Protein AF-Q8S495-F1 (afdb_monomer)

Mean predicted aligned error: 2.02 Å

Secondary structure (DSSP, 8-state):
-TT-SEEEEEGGGGGT-HHHHHHHHHHHHHTT-EEEEE---HHHHHHSHHHHHHHGGG-SEEE--HHHHHHHHHHTT-S---HHHHHHHHHTS---

Organism: NCBI:txid185235

Foldseek 3Di:
DVVDQEAEDELVCLVPCLPVLLVVLVVCQVVVGAYEYELNDLVSLVVVVVSVLSSLLSHDYYHYDLRSLQSNCVSVVNPDSPSVVSVVVSNPPHHD

Structure (mmCIF, N/CA/C/O backbone):
data_AF-Q8S495-F1
#
_entry.id   AF-Q8S495-F1
#
loop_
_atom_site.group_PDB
_atom_site.id
_atom_site.type_symbol
_atom_site.label_atom_id
_atom_site.label_alt_id
_atom_site.label_comp_id
_atom_site.label_asym_id
_atom_site.label_entity_id
_atom_site.label_seq_id
_atom_site.pdbx_PDB_ins_code
_atom_site.Cartn_x
_atom_site.Cartn_y
_atom_site.Cartn_z
_atom_site.occupancy
_atom_site.B_iso_or_equiv
_atom_site.auth_seq_id
_atom_site.auth_comp_id
_atom_site.auth_asym_id
_atom_site.auth_atom_id
_atom_site.pdbx_PDB_model_num
ATOM 1 N N . VAL A 1 1 ? -5.951 8.908 16.097 1.00 88.06 1 VAL A N 1
ATOM 2 C CA . VAL A 1 1 ? -6.497 7.785 15.289 1.00 88.06 1 VAL A CA 1
ATOM 3 C C . VAL A 1 1 ? -7.755 7.142 15.880 1.00 88.06 1 VAL A C 1
ATOM 5 O O . VAL A 1 1 ? -8.554 6.593 15.131 1.00 88.06 1 VAL A O 1
ATOM 8 N N . GLU A 1 2 ? -8.005 7.256 17.189 1.00 95.06 2 GLU A N 1
ATOM 9 C CA . GLU A 1 2 ? -9.123 6.585 17.882 1.00 95.06 2 GLU A CA 1
ATOM 10 C C . GLU A 1 2 ? -10.529 6.933 17.370 1.00 95.06 2 GLU A C 1
ATOM 12 O O . GLU A 1 2 ? -11.355 6.038 17.224 1.00 95.06 2 GLU A O 1
ATOM 17 N N . LYS A 1 3 ? -10.803 8.195 17.022 1.00 97.31 3 LYS A N 1
ATOM 18 C CA . LYS A 1 3 ? -12.131 8.614 16.530 1.00 97.31 3 LYS A CA 1
ATOM 19 C C . LYS A 1 3 ? -12.381 8.293 15.050 1.00 97.31 3 LYS A C 1
ATOM 21 O O . LYS A 1 3 ? -13.529 8.244 14.621 1.00 97.31 3 LYS A O 1
ATOM 26 N N . ALA A 1 4 ? -11.322 8.109 14.259 1.00 98.00 4 ALA A N 1
ATOM 27 C CA . ALA A 1 4 ? -11.438 7.881 12.820 1.00 98.00 4 ALA A CA 1
ATOM 28 C C . ALA A 1 4 ? -11.900 6.446 12.528 1.00 98.00 4 ALA A C 1
ATOM 30 O O . ALA A 1 4 ? -11.457 5.518 13.205 1.00 98.00 4 ALA A O 1
ATOM 31 N N . LYS A 1 5 ? -12.758 6.278 11.513 1.00 98.00 5 LYS A N 1
ATOM 32 C CA . LYS A 1 5 ? -13.186 4.969 10.969 1.00 98.00 5 LYS A CA 1
ATOM 33 C C . LYS A 1 5 ? -12.395 4.546 9.725 1.00 98.00 5 LYS A C 1
ATOM 35 O O . LYS A 1 5 ? -12.326 3.363 9.415 1.00 98.00 5 LYS A O 1
ATOM 40 N N . PHE A 1 6 ? -11.815 5.526 9.038 1.00 98.44 6 PHE A N 1
ATOM 41 C CA . PHE A 1 6 ? -11.075 5.380 7.792 1.00 98.44 6 PHE A CA 1
ATOM 42 C C . PHE A 1 6 ? -9.736 6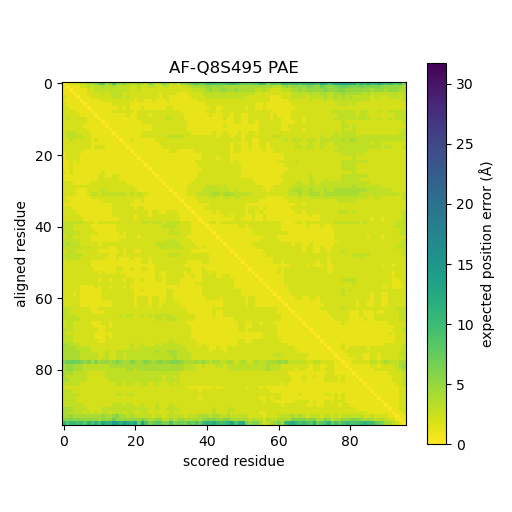.095 7.950 1.00 98.44 6 PHE A C 1
ATOM 44 O O . PHE A 1 6 ? -9.697 7.248 8.386 1.00 98.44 6 PHE A O 1
ATOM 51 N N . LEU A 1 7 ? -8.647 5.403 7.637 1.00 98.50 7 LEU A N 1
ATOM 52 C CA . LEU A 1 7 ? -7.278 5.872 7.814 1.00 98.50 7 LEU A CA 1
ATOM 53 C C . LEU A 1 7 ? -6.561 5.723 6.476 1.00 98.50 7 LEU A C 1
ATOM 55 O O . LEU A 1 7 ? -6.481 4.623 5.945 1.00 98.50 7 LEU A O 1
ATOM 59 N N . TYR A 1 8 ? -6.069 6.826 5.921 1.00 98.50 8 TYR A N 1
ATOM 60 C CA . TYR A 1 8 ? -5.359 6.833 4.645 1.00 98.50 8 TYR A CA 1
ATOM 61 C C . TYR A 1 8 ? -3.931 7.334 4.839 1.00 98.50 8 TYR A C 1
ATOM 63 O O . TYR A 1 8 ? -3.694 8.286 5.585 1.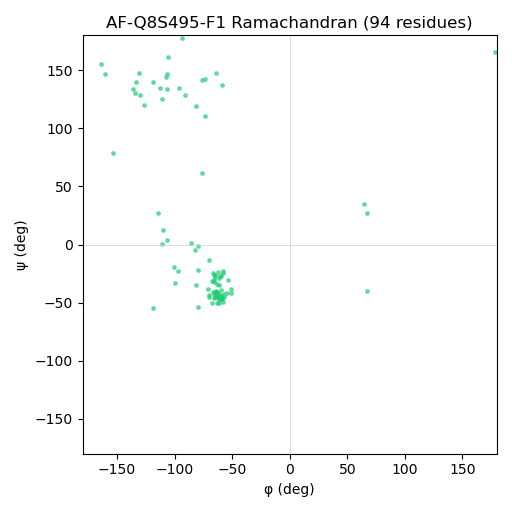00 98.50 8 TYR A O 1
ATOM 71 N N . SER A 1 9 ? -2.973 6.710 4.162 1.00 98.19 9 SER A N 1
ATOM 72 C CA . SER A 1 9 ? -1.590 7.180 4.108 1.00 98.19 9 SER A CA 1
ATOM 73 C C . SER A 1 9 ? -1.044 7.086 2.687 1.00 98.19 9 SER A C 1
ATOM 75 O O . SER A 1 9 ? -1.183 6.067 2.015 1.00 98.19 9 SER A O 1
ATOM 77 N N . ALA A 1 10 ? -0.388 8.148 2.223 1.00 98.38 10 ALA A N 1
ATOM 78 C CA . ALA A 1 10 ? 0.406 8.067 1.004 1.00 98.38 10 ALA A CA 1
ATOM 79 C C . ALA A 1 10 ? 1.697 7.283 1.280 1.00 98.38 10 ALA A C 1
ATOM 81 O O . ALA A 1 10 ? 2.321 7.467 2.327 1.00 98.38 10 ALA A O 1
ATOM 82 N N . GLY A 1 11 ? 2.132 6.467 0.322 1.00 98.12 11 GLY A N 1
ATOM 83 C CA . GLY A 1 11 ? 3.352 5.663 0.406 1.00 98.12 11 GLY A CA 1
ATOM 84 C C . GLY A 1 11 ? 4.611 6.492 0.642 1.00 98.12 11 GLY A C 1
ATOM 85 O O . GLY A 1 11 ? 5.540 6.001 1.270 1.00 98.12 11 GLY A O 1
ATOM 86 N N . PHE A 1 12 ? 4.620 7.777 0.266 1.00 98.44 12 PHE A N 1
ATOM 87 C CA . PHE A 1 12 ? 5.707 8.703 0.607 1.00 98.44 12 PHE A CA 1
ATOM 88 C C . PHE A 1 12 ? 6.014 8.757 2.106 1.00 98.44 12 PHE A C 1
ATOM 90 O O . PHE A 1 12 ? 7.161 8.962 2.482 1.00 98.44 12 PHE A O 1
ATOM 97 N N . PHE A 1 13 ? 5.032 8.536 2.984 1.00 98.44 13 PHE A N 1
ATOM 98 C CA . PHE A 1 13 ? 5.275 8.600 4.424 1.00 98.44 13 PHE A CA 1
ATOM 99 C C . PHE A 1 13 ? 6.142 7.436 4.949 1.00 98.44 13 PHE A C 1
ATOM 101 O O . PHE A 1 13 ? 6.716 7.536 6.035 1.00 98.44 13 PHE A O 1
ATOM 108 N N . LEU A 1 14 ? 6.349 6.387 4.139 1.00 98.31 14 LEU A N 1
ATOM 109 C CA . LEU A 1 14 ? 7.327 5.324 4.399 1.00 98.31 14 LEU A CA 1
ATOM 110 C C . LEU A 1 14 ? 8.768 5.839 4.442 1.00 98.31 14 LEU A C 1
ATOM 112 O O . LEU A 1 14 ? 9.611 5.207 5.071 1.00 98.31 14 LEU A O 1
ATOM 116 N N . THR A 1 15 ? 9.057 6.981 3.808 1.00 97.81 15 THR A N 1
ATOM 117 C CA . THR A 1 15 ? 10.390 7.600 3.845 1.00 97.81 15 THR A CA 1
ATOM 118 C C . THR A 1 15 ? 10.624 8.432 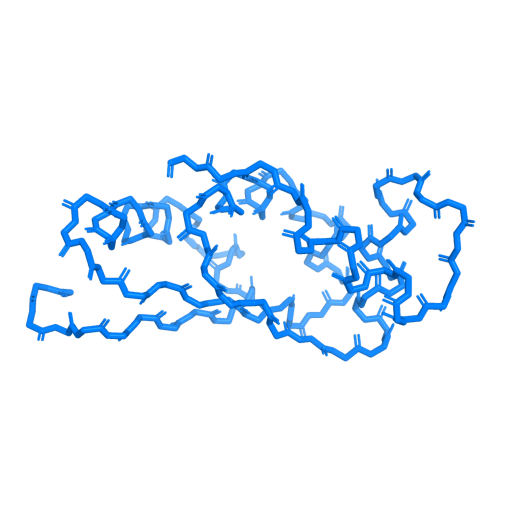5.105 1.00 97.81 15 THR A C 1
ATOM 120 O O . THR A 1 15 ? 11.707 8.985 5.271 1.00 97.81 15 THR A O 1
ATOM 123 N N . VAL A 1 16 ? 9.602 8.588 5.952 1.00 98.25 16 VAL A N 1
ATOM 124 C CA . VAL A 1 16 ? 9.627 9.481 7.116 1.00 98.25 16 VAL A CA 1
ATOM 125 C C . VAL A 1 16 ? 9.427 8.694 8.403 1.00 98.25 16 VAL A C 1
ATOM 127 O O . VAL A 1 16 ? 10.245 8.796 9.310 1.00 98.25 16 VAL A O 1
ATOM 130 N N . SER A 1 17 ? 8.344 7.916 8.502 1.00 98.19 17 SER A N 1
ATOM 131 C CA . SER A 1 17 ? 8.060 7.120 9.700 1.00 98.19 17 SER A CA 1
ATOM 132 C C . SER A 1 17 ? 7.210 5.882 9.381 1.00 98.19 17 SER A C 1
ATOM 134 O O . SER A 1 17 ? 5.994 5.868 9.619 1.00 98.19 17 SER A O 1
ATOM 136 N N . PRO 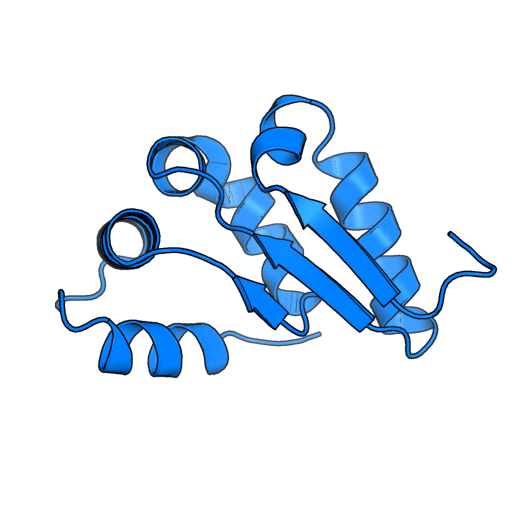A 1 18 ? 7.832 4.814 8.852 1.00 97.94 18 PRO A N 1
ATOM 137 C CA . PRO A 1 18 ? 7.144 3.549 8.605 1.00 97.94 18 PRO A CA 1
ATOM 138 C C . PRO A 1 18 ? 6.593 2.917 9.898 1.00 97.94 18 PRO A C 1
ATOM 140 O O . PRO A 1 18 ? 5.547 2.269 9.867 1.00 97.94 18 PRO A O 1
ATOM 143 N N . GLU A 1 19 ? 7.222 3.154 11.052 1.00 98.25 19 GLU A N 1
ATOM 144 C CA . GLU A 1 19 ? 6.761 2.677 12.363 1.00 98.25 19 GLU A CA 1
AT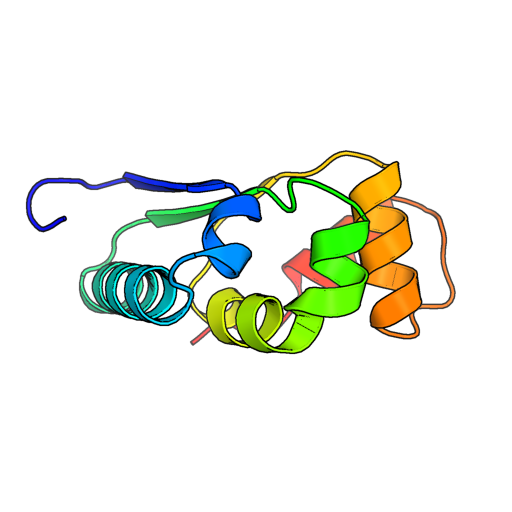OM 145 C C . GLU A 1 19 ? 5.417 3.300 12.756 1.00 98.25 19 GLU A C 1
ATOM 147 O O . GLU A 1 19 ? 4.533 2.606 13.270 1.00 98.25 19 GLU A O 1
ATOM 152 N N . SER A 1 20 ? 5.230 4.594 12.473 1.00 98.50 20 SER A N 1
ATOM 153 C CA . SER A 1 20 ? 3.954 5.274 12.713 1.00 98.50 20 SER A CA 1
ATOM 154 C C . SER A 1 20 ? 2.854 4.682 11.836 1.00 98.50 20 SER A C 1
ATOM 156 O O . SER A 1 20 ? 1.769 4.386 12.336 1.00 98.50 20 SER A O 1
ATOM 158 N N . MET A 1 21 ? 3.136 4.446 10.548 1.00 98.50 21 MET A N 1
ATOM 159 C CA . MET A 1 21 ? 2.172 3.812 9.637 1.00 98.50 21 MET A CA 1
ATOM 160 C C . MET A 1 21 ? 1.772 2.429 10.141 1.00 98.50 21 MET A C 1
ATOM 162 O O . MET A 1 21 ? 0.584 2.130 10.219 1.00 98.50 21 MET A O 1
ATOM 166 N N . LEU A 1 22 ? 2.749 1.612 10.543 1.00 98.50 22 LEU A N 1
ATOM 167 C CA . LEU A 1 22 ? 2.499 0.252 11.013 1.00 98.50 22 LEU A CA 1
ATOM 168 C C . LEU A 1 22 ? 1.687 0.232 12.308 1.00 98.50 22 LEU A C 1
ATOM 170 O O . LEU A 1 22 ? 0.772 -0.576 12.444 1.00 98.50 22 LEU A O 1
ATOM 174 N N . THR A 1 23 ? 1.982 1.144 13.235 1.00 98.50 23 THR A N 1
ATOM 175 C CA . THR A 1 23 ? 1.224 1.293 14.485 1.00 98.50 23 THR A CA 1
ATOM 176 C C . THR A 1 23 ? -0.241 1.624 14.200 1.00 98.50 23 THR A C 1
ATOM 178 O O . THR A 1 23 ? -1.145 1.017 14.770 1.00 98.50 23 THR A O 1
ATOM 181 N N . VAL A 1 24 ? -0.495 2.548 13.270 1.00 98.31 24 VAL A N 1
ATOM 182 C CA . VAL A 1 24 ? -1.858 2.948 12.898 1.00 98.31 24 VAL A CA 1
ATOM 183 C C . VAL A 1 24 ? -2.589 1.858 12.111 1.00 98.31 24 VAL A C 1
ATOM 185 O O . VAL A 1 24 ? -3.783 1.663 12.331 1.00 98.31 24 VAL A O 1
ATOM 188 N N . ALA A 1 25 ? -1.896 1.139 11.227 1.00 98.44 25 ALA A N 1
ATOM 189 C CA . ALA A 1 25 ? -2.480 0.048 10.453 1.00 98.44 25 ALA A CA 1
ATOM 190 C C . ALA A 1 25 ? -2.891 -1.129 11.356 1.00 98.44 25 ALA A C 1
ATOM 192 O O . ALA A 1 25 ? -4.009 -1.627 11.246 1.00 98.44 25 ALA A O 1
ATOM 193 N N . LYS A 1 26 ? -2.048 -1.500 12.331 1.00 98.25 26 LYS A N 1
ATOM 194 C CA . LYS A 1 26 ? -2.391 -2.503 13.355 1.00 98.25 26 LYS A CA 1
ATOM 195 C C . LYS A 1 26 ? -3.576 -2.071 14.213 1.00 98.25 26 LYS A C 1
ATOM 197 O O . LYS A 1 26 ? -4.526 -2.834 14.351 1.00 98.25 26 LYS A O 1
ATOM 202 N N . HIS A 1 27 ? -3.574 -0.823 14.697 1.00 98.25 27 HIS A N 1
ATOM 203 C CA . HIS A 1 27 ? -4.717 -0.254 15.423 1.00 98.25 27 HIS A CA 1
ATOM 204 C C . HIS A 1 27 ? -6.007 -0.369 14.603 1.00 98.25 27 HIS A C 1
ATOM 206 O O . HIS A 1 27 ? -7.070 -0.665 15.149 1.00 98.25 27 HIS A O 1
ATOM 212 N N . ALA A 1 28 ? -5.944 -0.111 13.293 1.00 98.38 28 ALA A N 1
ATOM 213 C CA . ALA A 1 28 ? -7.107 -0.212 12.421 1.00 98.38 28 ALA A CA 1
ATOM 214 C C . ALA A 1 28 ? -7.647 -1.646 12.358 1.00 98.38 28 ALA A C 1
ATOM 216 O O . ALA A 1 28 ? -8.832 -1.848 12.624 1.00 98.38 28 ALA A O 1
ATOM 217 N N . ALA A 1 29 ? -6.769 -2.620 12.105 1.00 97.75 29 ALA A N 1
ATOM 218 C CA . ALA A 1 29 ? -7.119 -4.036 12.050 1.00 97.75 29 ALA A CA 1
ATOM 219 C C . ALA A 1 29 ? -7.720 -4.539 13.378 1.00 97.75 29 ALA A C 1
ATOM 221 O O . ALA A 1 29 ? -8.789 -5.144 13.382 1.00 97.75 29 ALA A O 1
ATOM 222 N N . GLU A 1 30 ? -7.100 -4.204 14.514 1.00 97.75 30 GLU A N 1
ATOM 223 C CA . GLU A 1 30 ? -7.551 -4.612 15.856 1.00 97.75 30 GLU A CA 1
ATOM 224 C C . GLU A 1 30 ? -8.904 -4.005 16.255 1.00 97.75 30 GLU A C 1
ATOM 226 O O . GLU A 1 30 ? -9.630 -4.572 17.071 1.00 97.75 30 GLU A O 1
ATOM 231 N N . THR A 1 31 ? -9.261 -2.847 15.691 1.00 97.94 31 THR A N 1
ATOM 232 C CA . THR A 1 31 ? -10.486 -2.115 16.055 1.00 97.94 31 THR A CA 1
ATOM 233 C C . THR A 1 31 ? -11.561 -2.124 14.969 1.00 97.94 31 THR A C 1
ATOM 235 O O . THR A 1 31 ? -12.531 -1.369 15.066 1.00 97.94 31 THR A O 1
ATOM 238 N N . GLY A 1 32 ? -11.416 -2.971 13.943 1.00 97.12 32 GLY A N 1
ATOM 239 C CA . GLY A 1 32 ? -12.402 -3.118 12.867 1.00 97.12 32 GLY A CA 1
ATOM 240 C C . GLY A 1 32 ? -12.570 -1.854 12.016 1.00 97.12 32 GLY A C 1
ATOM 241 O O . GLY A 1 32 ? -13.680 -1.520 11.599 1.00 97.12 32 GLY A O 1
ATOM 242 N N . LYS A 1 33 ? -11.482 -1.109 11.809 1.00 98.25 33 LYS A N 1
ATOM 243 C CA . LYS A 1 33 ? -11.437 0.110 10.993 1.00 98.25 33 LYS A CA 1
ATOM 244 C C . LYS A 1 33 ? -10.734 -0.161 9.677 1.00 98.25 33 LYS A C 1
ATOM 246 O O . LYS A 1 33 ? -9.930 -1.077 9.581 1.00 98.25 33 LYS A O 1
ATOM 251 N N . TYR A 1 34 ? -10.966 0.718 8.709 1.00 98.38 34 TYR A N 1
ATOM 252 C CA . TYR A 1 34 ? -10.336 0.603 7.403 1.00 98.38 34 TYR A CA 1
ATOM 253 C C . TYR A 1 34 ? -9.013 1.357 7.341 1.00 98.38 34 TYR A C 1
ATOM 255 O O . TYR A 1 34 ? -8.969 2.559 7.635 1.00 98.38 34 TYR A O 1
ATOM 263 N N . TYR A 1 35 ? -7.961 0.674 6.898 1.00 98.62 35 TYR A N 1
ATOM 264 C CA . TYR A 1 35 ? -6.674 1.275 6.574 1.00 98.62 35 TYR A CA 1
ATOM 265 C C . TYR A 1 35 ? -6.393 1.189 5.074 1.00 98.62 35 TYR A C 1
ATOM 267 O O . TYR A 1 35 ? -6.597 0.170 4.419 1.00 98.62 35 TYR A O 1
ATOM 275 N N . MET A 1 36 ? -5.939 2.297 4.507 1.00 98.62 36 MET A N 1
ATOM 276 C CA . MET A 1 36 ? -5.801 2.493 3.073 1.00 98.62 36 MET A CA 1
ATOM 277 C C . MET A 1 36 ? -4.438 3.091 2.772 1.00 98.62 36 MET A C 1
ATOM 279 O O . MET A 1 36 ? -3.987 4.006 3.467 1.00 98.62 36 MET A O 1
ATOM 2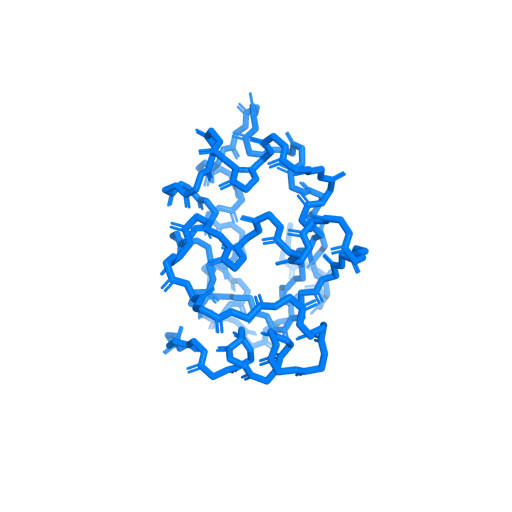83 N N . ILE A 1 37 ? -3.811 2.625 1.699 1.00 98.44 37 ILE A N 1
ATOM 284 C CA . ILE A 1 37 ? -2.504 3.121 1.276 1.00 98.44 37 ILE A CA 1
ATOM 285 C C . ILE A 1 37 ? -2.494 3.463 -0.207 1.00 98.44 37 ILE A C 1
ATOM 287 O O . ILE A 1 37 ? -3.156 2.811 -1.008 1.00 98.44 37 ILE A O 1
ATOM 291 N N . ASN A 1 38 ? -1.713 4.471 -0.578 1.00 98.62 38 ASN A N 1
ATOM 292 C CA . ASN A 1 38 ? -1.353 4.729 -1.968 1.00 98.62 38 ASN A CA 1
ATOM 293 C C . ASN A 1 38 ? 0.112 4.344 -2.209 1.00 98.62 38 ASN A C 1
ATOM 295 O O . ASN A 1 38 ? 0.958 4.712 -1.400 1.00 98.62 38 ASN A O 1
ATOM 299 N N . LEU A 1 39 ? 0.427 3.631 -3.294 1.00 98.50 39 LEU A N 1
ATOM 300 C CA . LEU A 1 39 ? 1.804 3.263 -3.661 1.00 98.50 39 LEU A CA 1
ATOM 301 C C . LEU A 1 39 ? 2.695 4.494 -3.906 1.00 98.50 39 LEU A C 1
ATOM 303 O O . LEU A 1 39 ? 3.897 4.442 -3.651 1.00 98.50 39 LEU A O 1
ATOM 307 N N . ALA A 1 40 ? 2.083 5.608 -4.312 1.00 98.06 40 ALA A N 1
ATOM 308 C CA . ALA A 1 40 ? 2.603 6.971 -4.416 1.00 98.06 40 ALA A CA 1
ATOM 309 C C . ALA A 1 40 ? 3.696 7.227 -5.465 1.00 98.06 40 ALA A C 1
ATOM 311 O O . ALA A 1 40 ? 3.683 8.291 -6.081 1.00 98.06 40 ALA A O 1
ATOM 312 N N . ALA A 1 41 ? 4.657 6.316 -5.643 1.00 98.38 41 ALA A N 1
ATOM 313 C CA . ALA A 1 41 ? 5.656 6.396 -6.706 1.00 98.38 41 ALA A CA 1
ATOM 314 C C . ALA A 1 41 ? 6.387 5.055 -6.926 1.00 98.38 41 ALA A C 1
ATOM 316 O O . ALA A 1 41 ? 6.560 4.280 -5.979 1.00 98.38 41 ALA A O 1
ATOM 317 N N . PRO A 1 42 ? 6.942 4.809 -8.131 1.00 98.44 42 PRO A N 1
ATOM 318 C CA . PRO A 1 42 ? 7.787 3.644 -8.413 1.00 98.44 42 PRO A CA 1
ATOM 319 C C . PRO A 1 42 ? 8.930 3.435 -7.408 1.00 98.44 42 PRO A C 1
ATOM 321 O O . PRO A 1 42 ? 9.166 2.315 -6.956 1.00 98.44 42 PRO A O 1
ATOM 324 N N . PHE A 1 43 ? 9.602 4.512 -6.988 1.00 98.19 43 PHE A N 1
ATOM 325 C CA . PHE A 1 43 ? 10.744 4.411 -6.075 1.00 98.19 43 PHE A CA 1
ATOM 326 C C . PHE A 1 43 ? 10.348 3.874 -4.687 1.00 98.19 43 PHE A C 1
ATOM 328 O O . PHE A 1 43 ? 11.165 3.236 -4.025 1.00 98.19 43 PHE A O 1
ATOM 335 N N . ILE A 1 44 ? 9.100 4.087 -4.250 1.00 98.62 44 ILE A N 1
ATOM 336 C CA . ILE A 1 44 ? 8.586 3.516 -2.998 1.00 98.62 44 ILE A CA 1
ATOM 337 C C . ILE A 1 44 ? 8.518 1.994 -3.119 1.00 98.62 44 ILE A C 1
ATOM 339 O O . ILE A 1 44 ? 9.011 1.281 -2.247 1.00 98.62 44 ILE A O 1
ATOM 343 N N . CYS A 1 45 ? 7.991 1.490 -4.236 1.00 98.19 45 CYS A N 1
ATOM 344 C CA . CYS A 1 45 ? 7.923 0.054 -4.501 1.00 98.19 45 CYS A CA 1
ATOM 345 C C . CYS A 1 45 ? 9.320 -0.583 -4.602 1.00 98.19 45 CYS A C 1
ATOM 347 O O . CYS A 1 45 ? 9.491 -1.724 -4.192 1.00 98.19 45 CYS A O 1
ATOM 349 N N . GLN A 1 46 ? 10.314 0.143 -5.122 1.00 97.81 46 GLN A N 1
ATOM 350 C CA . GLN A 1 46 ? 11.684 -0.352 -5.312 1.00 97.81 46 GLN A CA 1
ATOM 351 C C . GLN A 1 46 ? 12.514 -0.332 -4.026 1.00 97.81 46 GLN A C 1
ATOM 353 O O . GLN A 1 46 ? 13.084 -1.351 -3.636 1.00 97.81 46 GLN A O 1
ATOM 358 N N . PHE A 1 47 ? 12.593 0.825 -3.369 1.00 98.00 47 PHE A N 1
ATOM 359 C CA . PHE A 1 47 ? 13.545 1.063 -2.281 1.00 98.00 47 PHE A CA 1
ATOM 360 C C . PHE A 1 47 ? 12.920 0.935 -0.891 1.00 98.00 47 PHE A C 1
ATOM 362 O O . PHE A 1 47 ? 13.633 0.695 0.077 1.00 98.00 47 PHE A O 1
ATOM 369 N N . PHE A 1 48 ? 11.592 1.032 -0.789 1.00 98.00 48 PHE A N 1
ATOM 370 C CA . PHE A 1 48 ? 10.837 0.900 0.461 1.00 98.00 48 PHE A CA 1
ATOM 371 C C . PHE A 1 48 ? 9.931 -0.341 0.450 1.00 98.00 48 PHE A C 1
ATOM 373 O O . PHE A 1 48 ? 8.925 -0.394 1.158 1.00 98.00 48 PHE A O 1
ATOM 380 N N . LYS A 1 49 ? 10.304 -1.371 -0.324 1.00 96.75 49 LYS A N 1
ATOM 381 C CA . LYS A 1 49 ? 9.528 -2.612 -0.464 1.00 96.75 49 LYS A CA 1
ATOM 382 C C . LYS A 1 49 ? 9.277 -3.307 0.879 1.00 96.75 49 LYS A C 1
ATOM 384 O O . LYS A 1 49 ? 8.165 -3.747 1.136 1.00 96.75 49 LYS A O 1
ATOM 389 N N . ASP A 1 50 ? 10.282 -3.373 1.751 1.00 97.62 50 ASP A N 1
ATOM 390 C CA . ASP A 1 50 ? 10.190 -4.110 3.013 1.00 97.62 50 ASP A CA 1
ATOM 391 C C . ASP A 1 50 ? 9.193 -3.461 3.987 1.00 97.62 50 ASP A C 1
ATOM 393 O O . ASP A 1 50 ? 8.308 -4.164 4.481 1.00 97.62 50 ASP A O 1
ATOM 397 N N . PRO A 1 51 ? 9.257 -2.142 4.275 1.00 97.94 51 PRO A N 1
ATOM 398 C CA . PRO A 1 51 ? 8.238 -1.507 5.104 1.00 97.94 51 PRO A CA 1
ATOM 399 C C . PRO A 1 51 ? 6.863 -1.453 4.418 1.00 97.94 51 PRO A C 1
ATOM 401 O O . PRO A 1 51 ? 5.854 -1.581 5.110 1.00 97.94 51 PRO A O 1
ATOM 404 N N . LEU A 1 52 ? 6.796 -1.352 3.084 1.00 97.88 52 LEU A N 1
ATOM 405 C CA . LEU A 1 52 ? 5.537 -1.448 2.338 1.00 97.88 52 LEU A CA 1
ATOM 406 C C . LEU A 1 52 ? 4.870 -2.822 2.534 1.00 97.88 52 LEU A C 1
ATOM 408 O O . LEU A 1 52 ? 3.711 -2.893 2.932 1.00 97.88 52 LEU A O 1
ATOM 412 N N . LEU A 1 53 ? 5.607 -3.920 2.338 1.00 97.12 53 LEU A N 1
ATOM 413 C CA . LEU A 1 53 ? 5.093 -5.284 2.507 1.00 97.12 53 LEU A CA 1
ATOM 414 C C . LEU A 1 53 ? 4.732 -5.609 3.959 1.00 97.12 53 LEU A C 1
ATOM 416 O O . LEU A 1 53 ? 3.797 -6.366 4.196 1.00 97.12 53 LEU A O 1
ATOM 420 N N . LYS A 1 54 ? 5.416 -5.011 4.942 1.00 97.88 54 LYS A N 1
ATOM 421 C CA . LYS A 1 54 ? 5.034 -5.131 6.360 1.00 97.88 54 LYS A CA 1
ATOM 422 C C . LYS A 1 54 ? 3.676 -4.497 6.671 1.00 97.88 54 LYS A C 1
ATOM 424 O O . LYS A 1 54 ? 3.040 -4.911 7.637 1.00 97.88 54 LYS A O 1
ATOM 429 N N . LEU A 1 55 ? 3.236 -3.503 5.895 1.00 97.50 55 LEU A N 1
ATOM 430 C CA . LEU A 1 55 ? 1.917 -2.885 6.058 1.00 97.50 55 LEU A CA 1
ATOM 431 C C . LEU A 1 55 ? 0.797 -3.692 5.415 1.00 97.50 55 LEU A C 1
ATOM 433 O O . LEU A 1 55 ? -0.308 -3.694 5.946 1.00 97.50 55 LEU A O 1
ATOM 437 N N . PHE A 1 56 ? 1.068 -4.354 4.290 1.00 97.31 56 PHE A N 1
ATOM 438 C CA . PHE A 1 56 ? 0.050 -4.989 3.448 1.00 97.31 56 PHE A CA 1
ATOM 439 C C . PHE A 1 56 ? -0.924 -5.924 4.181 1.00 97.31 56 PHE A C 1
ATOM 441 O O . PHE A 1 56 ? -2.115 -5.833 3.885 1.00 97.31 56 PHE A O 1
ATOM 448 N N . PRO A 1 57 ? -0.506 -6.727 5.182 1.00 98.25 57 PRO A N 1
ATOM 449 C CA . PRO A 1 57 ? -1.443 -7.549 5.948 1.00 98.25 57 PRO A CA 1
ATOM 450 C C . PRO A 1 57 ? -2.565 -6.764 6.641 1.00 98.25 57 PRO A C 1
ATOM 452 O O . PRO A 1 57 ? -3.620 -7.323 6.930 1.00 98.25 57 PRO A O 1
ATOM 455 N N . TYR A 1 58 ? -2.348 -5.473 6.891 1.00 98.44 58 TYR A N 1
ATOM 456 C CA . TYR A 1 58 ? -3.258 -4.575 7.599 1.00 98.44 58 TYR A CA 1
ATOM 457 C C . TYR A 1 58 ? -3.956 -3.570 6.672 1.00 98.44 58 TYR A C 1
ATOM 459 O O . TYR A 1 58 ? -4.647 -2.682 7.156 1.00 98.44 58 TYR A O 1
ATOM 467 N N . VAL A 1 59 ? -3.747 -3.658 5.357 1.00 98.12 59 VAL A N 1
ATOM 468 C CA . VAL A 1 59 ? -4.322 -2.733 4.373 1.00 98.12 59 VAL A CA 1
ATOM 469 C C . VAL A 1 59 ? -5.594 -3.337 3.780 1.00 98.12 59 VAL A C 1
ATOM 471 O O . VAL A 1 59 ? -5.630 -4.505 3.402 1.00 98.12 59 VAL A O 1
ATOM 474 N N . ASP A 1 60 ? -6.644 -2.529 3.672 1.00 98.19 60 ASP A N 1
ATOM 475 C CA . ASP A 1 60 ? -7.924 -2.913 3.069 1.00 98.19 60 ASP A CA 1
ATOM 476 C C . ASP A 1 60 ? -8.062 -2.423 1.628 1.00 98.19 60 ASP A C 1
ATOM 478 O O . ASP A 1 60 ? -8.671 -3.095 0.800 1.00 98.19 60 ASP A O 1
ATOM 482 N N . PHE A 1 61 ? -7.479 -1.261 1.315 1.00 98.25 61 PHE A N 1
ATOM 483 C CA . PHE A 1 61 ? -7.495 -0.700 -0.034 1.00 98.25 61 PHE A CA 1
ATOM 484 C C . PHE A 1 61 ? -6.113 -0.195 -0.426 1.00 98.25 61 PHE A C 1
ATOM 486 O O . PHE A 1 61 ? -5.489 0.587 0.299 1.00 98.25 61 PHE A O 1
ATOM 493 N N . ILE A 1 62 ? -5.670 -0.614 -1.608 1.00 98.31 62 ILE A N 1
ATOM 494 C CA . ILE A 1 62 ? -4.426 -0.164 -2.222 1.00 98.31 62 ILE A CA 1
ATOM 495 C C . ILE A 1 62 ? -4.780 0.692 -3.433 1.00 98.31 62 ILE A C 1
ATOM 497 O O . ILE A 1 62 ? -5.506 0.263 -4.329 1.00 98.31 62 ILE A O 1
ATOM 501 N N . PHE A 1 63 ? -4.253 1.908 -3.447 1.00 98.62 63 PHE A N 1
ATOM 502 C CA . PHE A 1 63 ? -4.363 2.852 -4.547 1.00 98.62 63 PHE A CA 1
ATOM 503 C C . PHE A 1 63 ? -3.016 2.961 -5.258 1.00 98.62 63 PHE A C 1
ATOM 505 O O . PHE A 1 63 ? -1.966 2.928 -4.621 1.00 98.62 63 PHE A O 1
ATOM 512 N N . GLY A 1 64 ? -3.041 3.131 -6.572 1.00 98.19 64 GLY A N 1
ATOM 513 C CA . GLY A 1 64 ? -1.848 3.404 -7.360 1.00 98.19 64 GLY A CA 1
ATOM 514 C C . GLY A 1 64 ? -2.175 3.516 -8.842 1.00 98.19 64 GLY A C 1
ATOM 515 O O . GLY A 1 64 ? -3.269 3.142 -9.270 1.00 98.19 64 GLY A O 1
ATOM 516 N N . ASN A 1 65 ? -1.237 4.051 -9.614 1.00 98.56 65 ASN A N 1
ATOM 517 C CA . ASN A 1 65 ? -1.329 4.100 -11.076 1.00 98.56 65 ASN A CA 1
ATOM 518 C C . ASN A 1 65 ? -0.640 2.889 -11.734 1.00 98.56 65 ASN A C 1
ATOM 520 O O . ASN A 1 65 ? -0.060 2.023 -11.077 1.00 98.56 65 ASN A O 1
ATOM 524 N N . GLU A 1 66 ? -0.702 2.817 -13.061 1.00 98.44 66 GLU A N 1
ATOM 525 C CA . GLU A 1 66 ? -0.119 1.740 -13.857 1.00 98.44 66 GLU A CA 1
ATOM 526 C C . GLU A 1 66 ? 1.403 1.631 -13.714 1.00 98.44 66 GLU A C 1
ATOM 528 O O . GLU A 1 66 ? 1.937 0.521 -13.707 1.00 98.44 66 GLU A O 1
ATOM 533 N N . SER A 1 67 ? 2.101 2.758 -13.566 1.00 98.56 67 SER A N 1
ATOM 534 C CA . SER A 1 67 ? 3.560 2.779 -13.436 1.00 98.56 67 SER A CA 1
ATOM 535 C C . SER A 1 67 ? 3.999 2.195 -12.091 1.00 98.56 67 SER A C 1
ATOM 537 O O . SER A 1 67 ? 4.911 1.368 -12.026 1.00 98.56 67 SER A O 1
ATOM 539 N N . GLU A 1 68 ? 3.309 2.565 -11.013 1.00 98.69 68 GLU A N 1
ATOM 540 C CA . GLU A 1 68 ? 3.516 2.020 -9.669 1.00 98.69 68 GLU A CA 1
ATOM 541 C C . GLU A 1 68 ? 3.167 0.533 -9.602 1.00 98.69 68 GLU A C 1
ATOM 543 O O . GLU A 1 68 ? 3.953 -0.256 -9.082 1.00 98.69 68 GLU A O 1
ATOM 548 N N . ALA A 1 69 ? 2.030 0.132 -10.180 1.00 98.69 69 ALA A N 1
ATOM 549 C CA . ALA A 1 69 ? 1.585 -1.257 -10.197 1.00 98.69 69 ALA A CA 1
ATOM 550 C C . ALA A 1 69 ? 2.580 -2.170 -10.932 1.00 98.69 69 ALA A C 1
ATOM 552 O O . ALA A 1 69 ? 2.961 -3.217 -10.406 1.00 98.69 69 ALA A O 1
ATOM 553 N N . ARG A 1 70 ? 3.057 -1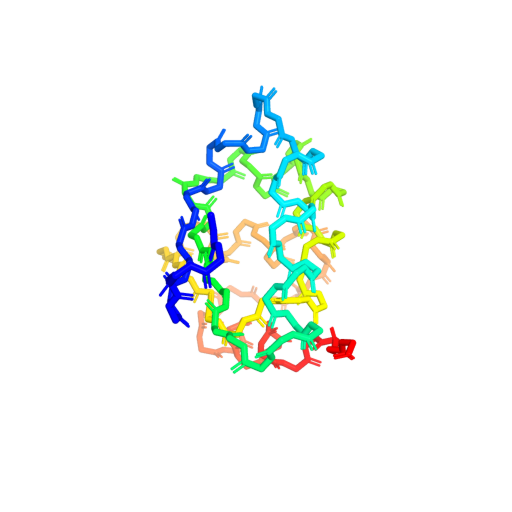.762 -12.117 1.00 98.75 70 ARG A N 1
ATOM 554 C CA . ARG A 1 70 ? 4.085 -2.507 -12.865 1.00 98.75 70 ARG A CA 1
ATOM 555 C C . ARG A 1 70 ? 5.404 -2.578 -12.104 1.00 98.75 70 ARG A C 1
ATOM 557 O O . ARG A 1 70 ? 6.011 -3.642 -12.038 1.00 98.75 70 ARG A O 1
ATOM 564 N N . THR A 1 71 ? 5.813 -1.480 -11.469 1.00 98.69 71 THR A N 1
ATOM 565 C CA . THR A 1 71 ? 7.033 -1.466 -10.650 1.00 98.69 71 THR A CA 1
ATOM 566 C C . THR A 1 71 ? 6.913 -2.409 -9.455 1.00 98.69 71 THR A C 1
ATOM 568 O O . THR A 1 71 ? 7.837 -3.169 -9.172 1.00 98.69 71 THR A O 1
ATOM 571 N N . PHE A 1 72 ? 5.767 -2.410 -8.770 1.00 98.50 72 PHE A N 1
ATOM 572 C CA . PHE A 1 72 ? 5.496 -3.350 -7.688 1.00 98.50 72 PHE A CA 1
ATOM 573 C C . PHE A 1 72 ? 5.592 -4.795 -8.184 1.00 98.50 72 PHE A C 1
ATOM 575 O O . PHE A 1 72 ? 6.317 -5.591 -7.594 1.00 98.50 72 PHE A O 1
ATOM 582 N N . ALA A 1 73 ? 4.926 -5.122 -9.295 1.00 98.56 73 ALA A N 1
ATOM 583 C CA . ALA A 1 73 ? 4.956 -6.453 -9.894 1.00 98.56 73 ALA A CA 1
ATOM 584 C C . ALA A 1 73 ? 6.385 -6.910 -10.227 1.00 98.56 73 ALA A C 1
ATOM 586 O O . ALA A 1 73 ? 6.773 -8.016 -9.853 1.00 98.56 73 ALA A O 1
ATOM 587 N N . GLN A 1 74 ? 7.192 -6.037 -10.836 1.00 98.31 74 GLN A N 1
ATOM 588 C CA . GLN A 1 74 ? 8.598 -6.311 -11.132 1.00 98.31 74 GLN A CA 1
ATOM 589 C C . GLN A 1 74 ? 9.397 -6.622 -9.858 1.00 98.31 74 GLN A C 1
ATOM 591 O O . GLN A 1 74 ? 10.137 -7.603 -9.816 1.00 98.31 74 GLN A O 1
ATOM 596 N N . VAL A 1 75 ? 9.230 -5.821 -8.800 1.00 97.56 75 VAL A N 1
ATOM 597 C CA . VAL A 1 75 ? 9.929 -6.019 -7.517 1.00 97.56 75 VAL A CA 1
ATOM 598 C C . VAL A 1 75 ? 9.495 -7.315 -6.823 1.00 97.56 75 VAL A C 1
ATOM 600 O O . VAL A 1 75 ? 10.315 -7.951 -6.161 1.00 97.56 75 VAL A O 1
ATOM 603 N N . GLN A 1 76 ? 8.237 -7.734 -6.994 1.00 96.81 76 GLN A N 1
ATOM 604 C CA . GLN A 1 76 ? 7.729 -9.019 -6.497 1.00 96.81 76 GLN A CA 1
ATOM 605 C C . GLN A 1 76 ? 8.104 -10.219 -7.385 1.00 96.81 76 GLN A C 1
ATOM 607 O O . GLN A 1 76 ? 7.730 -11.348 -7.066 1.00 96.81 76 GLN A O 1
ATOM 612 N N . GLY A 1 77 ? 8.803 -10.006 -8.507 1.00 97.50 77 GLY A N 1
ATOM 613 C CA . GLY A 1 77 ? 9.128 -11.068 -9.462 1.00 97.50 77 GLY A CA 1
ATOM 614 C C . GLY A 1 77 ? 7.899 -11.634 -10.182 1.00 97.50 77 GLY A C 1
ATOM 615 O O . GLY A 1 77 ? 7.879 -12.803 -10.556 1.00 97.50 77 GLY A O 1
ATOM 616 N N . TRP A 1 78 ? 6.837 -10.841 -10.341 1.00 97.81 78 TRP A N 1
ATOM 617 C CA . TRP A 1 78 ? 5.657 -11.252 -11.095 1.00 97.81 78 TRP A CA 1
ATOM 618 C C . TRP A 1 78 ? 5.895 -11.051 -12.590 1.00 97.81 78 TRP A C 1
ATOM 620 O O . TRP A 1 78 ? 6.060 -9.929 -13.054 1.00 97.81 78 TRP A O 1
ATOM 630 N N . GLU A 1 79 ? 5.837 -12.140 -13.354 1.00 96.50 79 GLU A N 1
ATOM 631 C CA . GLU A 1 79 ? 6.030 -12.145 -14.811 1.00 96.50 79 GLU A CA 1
ATOM 632 C C . GLU A 1 79 ? 4.791 -11.609 -15.565 1.00 96.50 79 GLU A C 1
ATOM 634 O O . GLU A 1 79 ? 4.120 -12.336 -16.294 1.00 96.50 79 GLU A O 1
ATOM 639 N N . THR A 1 80 ? 4.407 -10.349 -15.328 1.00 97.69 80 THR A N 1
ATOM 640 C CA . THR A 1 80 ? 3.301 -9.674 -16.032 1.00 97.69 80 THR A CA 1
ATOM 641 C C . THR A 1 80 ? 3.382 -8.150 -15.920 1.00 97.69 80 THR A C 1
ATOM 643 O O . THR A 1 80 ? 3.760 -7.615 -14.880 1.00 97.69 80 THR A O 1
ATOM 646 N N . GLU A 1 81 ? 2.947 -7.451 -16.971 1.00 97.69 81 GLU A N 1
ATOM 647 C CA . GLU A 1 81 ? 2.730 -5.995 -16.980 1.00 97.69 81 GLU A CA 1
ATOM 648 C C . GLU A 1 81 ? 1.241 -5.605 -17.077 1.00 97.69 81 GLU A C 1
ATOM 650 O O . GLU A 1 81 ? 0.904 -4.414 -17.109 1.00 97.69 81 GLU A O 1
ATOM 655 N N . ASP A 1 82 ? 0.338 -6.596 -17.126 1.00 98.38 82 ASP A N 1
ATOM 656 C CA . ASP A 1 82 ? -1.108 -6.372 -17.172 1.00 98.38 82 ASP A CA 1
ATOM 657 C C . ASP A 1 82 ? -1.604 -5.921 -15.796 1.00 98.38 82 ASP A C 1
ATOM 659 O O . ASP A 1 82 ? -1.655 -6.694 -14.835 1.00 98.38 82 ASP A O 1
ATOM 663 N N . THR A 1 83 ? -2.018 -4.658 -15.710 1.00 98.25 83 THR A N 1
ATOM 664 C CA . THR A 1 83 ? -2.475 -4.030 -14.468 1.00 98.25 83 THR A CA 1
ATOM 665 C C . THR A 1 83 ? -3.673 -4.738 -13.845 1.00 98.25 83 THR A C 1
ATOM 667 O O . THR A 1 83 ? -3.800 -4.726 -12.622 1.00 98.25 83 THR A O 1
ATOM 670 N N . LYS A 1 84 ? -4.519 -5.416 -14.631 1.00 98.38 84 LYS A N 1
ATOM 671 C CA . LYS A 1 84 ? -5.644 -6.200 -14.101 1.00 98.38 84 LYS A CA 1
ATOM 672 C C . LYS A 1 84 ? -5.147 -7.445 -13.376 1.00 98.38 84 LYS A C 1
ATOM 674 O O . LYS A 1 84 ? -5.595 -7.728 -12.268 1.00 98.38 84 LYS A O 1
ATOM 679 N N . VAL A 1 85 ? -4.191 -8.164 -13.967 1.00 98.56 85 VAL A N 1
ATOM 680 C CA . VAL A 1 85 ? -3.573 -9.345 -13.342 1.00 98.56 85 VAL A CA 1
ATOM 681 C C . VAL A 1 85 ? -2.799 -8.938 -12.091 1.00 98.56 85 VAL A C 1
ATOM 683 O O . VAL A 1 85 ? -2.904 -9.601 -11.060 1.00 98.56 85 VAL A O 1
ATOM 686 N N . ILE A 1 86 ? -2.063 -7.827 -12.159 1.00 98.69 86 ILE A N 1
ATOM 687 C CA . ILE A 1 86 ? -1.329 -7.266 -11.019 1.00 98.69 86 ILE A CA 1
ATOM 688 C C . ILE A 1 86 ? -2.293 -6.916 -9.882 1.00 98.69 86 ILE A C 1
ATOM 690 O O . ILE A 1 86 ? -2.043 -7.307 -8.745 1.00 98.69 86 ILE A O 1
ATOM 694 N N . ALA A 1 87 ? -3.411 -6.244 -10.176 1.00 98.38 87 ALA A N 1
ATOM 695 C CA . ALA A 1 87 ? -4.414 -5.894 -9.174 1.00 98.38 87 ALA A CA 1
ATOM 696 C C . ALA A 1 87 ? -5.003 -7.139 -8.489 1.00 98.38 87 ALA A C 1
ATOM 698 O O . ALA A 1 87 ? -5.099 -7.171 -7.265 1.00 98.38 87 ALA A O 1
ATOM 699 N N . VAL A 1 88 ? -5.330 -8.189 -9.254 1.00 98.31 88 VAL A N 1
ATOM 700 C CA . VAL A 1 88 ? -5.830 -9.461 -8.700 1.00 98.31 88 VAL A CA 1
ATOM 701 C C . VAL A 1 88 ? -4.786 -10.128 -7.802 1.00 98.31 88 VAL A C 1
ATOM 703 O O . VAL A 1 88 ? -5.111 -10.539 -6.691 1.00 98.31 88 VAL A O 1
ATOM 706 N N . LYS A 1 89 ? -3.524 -10.203 -8.244 1.00 98.12 89 LYS A N 1
ATOM 707 C CA . LYS A 1 89 ? -2.431 -10.771 -7.436 1.00 98.12 89 LYS A CA 1
ATOM 708 C C . LYS A 1 89 ? -2.195 -9.978 -6.152 1.00 98.12 89 LYS A C 1
ATOM 710 O O . LYS A 1 89 ? -1.997 -10.573 -5.100 1.00 98.12 89 LYS A O 1
ATOM 715 N N . MET A 1 90 ? -2.237 -8.651 -6.232 1.00 97.19 90 MET A N 1
ATOM 716 C CA . MET A 1 90 ? -2.054 -7.761 -5.087 1.00 97.19 90 MET A CA 1
ATOM 717 C C . MET A 1 90 ? -3.195 -7.891 -4.074 1.00 97.19 90 MET A C 1
ATOM 719 O O . MET A 1 90 ? -2.933 -7.955 -2.879 1.00 97.19 90 MET A O 1
ATOM 723 N N . ALA A 1 91 ? -4.440 -8.009 -4.542 1.00 96.94 91 ALA A N 1
ATOM 724 C CA . ALA A 1 91 ? -5.603 -8.248 -3.688 1.00 96.94 91 ALA A CA 1
ATOM 725 C C . ALA A 1 91 ? -5.586 -9.631 -3.008 1.00 96.94 91 ALA A C 1
ATOM 727 O O . ALA A 1 91 ? -6.203 -9.804 -1.962 1.00 96.94 91 ALA A O 1
ATOM 728 N N . ALA A 1 92 ? -4.883 -10.608 -3.589 1.00 96.94 92 ALA A N 1
ATOM 729 C CA . ALA A 1 92 ? -4.720 -11.950 -3.033 1.00 96.94 92 ALA A CA 1
ATOM 730 C C . ALA A 1 92 ? -3.557 -12.071 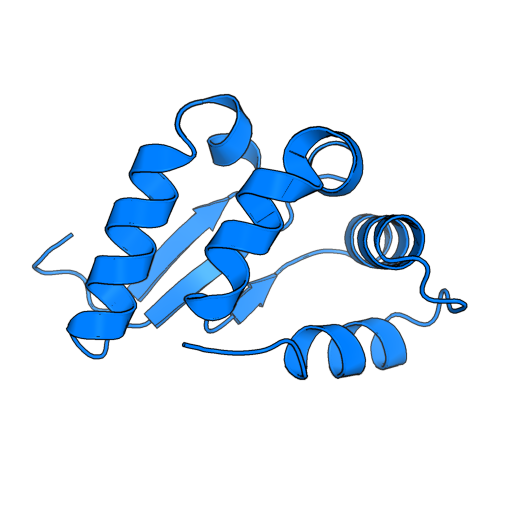-2.029 1.00 96.94 92 ALA A C 1
ATOM 732 O O . ALA A 1 92 ? -3.294 -13.169 -1.532 1.00 96.94 92 ALA A O 1
ATOM 733 N N . LEU A 1 93 ? -2.834 -10.980 -1.743 1.00 96.12 93 LEU A N 1
ATOM 734 C CA . LEU A 1 93 ? -1.763 -10.998 -0.749 1.00 96.12 93 LEU A CA 1
ATOM 735 C C . LEU A 1 93 ? -2.320 -11.287 0.661 1.00 96.12 93 LEU A C 1
ATOM 737 O O . LEU A 1 93 ? -3.454 -10.906 0.960 1.00 96.12 93 LEU A O 1
ATOM 741 N N . PRO A 1 94 ? -1.550 -11.964 1.537 1.00 95.38 94 PRO A N 1
ATOM 742 C CA . PRO A 1 94 ? -2.040 -12.369 2.852 1.00 95.38 94 PRO A CA 1
ATOM 743 C C . PRO A 1 94 ? -2.496 -11.186 3.714 1.00 95.38 94 PRO A C 1
ATOM 745 O O . PRO A 1 94 ? -1.799 -10.176 3.804 1.00 95.38 94 PRO A O 1
ATOM 748 N N . LYS A 1 95 ? -3.632 -11.361 4.396 1.00 93.44 95 LYS A N 1
ATOM 749 C CA . LYS A 1 95 ? -4.195 -10.446 5.402 1.00 93.44 95 LYS A CA 1
ATOM 750 C C . LYS A 1 95 ? -4.012 -11.029 6.808 1.00 93.44 95 LYS A C 1
ATOM 752 O O . LYS A 1 95 ? -4.032 -12.252 6.956 1.00 93.44 95 LYS A O 1
ATOM 757 N N . ALA A 1 96 ? -3.820 -10.161 7.801 1.00 84.06 96 ALA A N 1
ATOM 758 C CA . ALA A 1 96 ? -3.760 -10.518 9.223 1.00 84.06 96 ALA A CA 1
ATOM 759 C C . ALA A 1 96 ? -5.135 -10.429 9.898 1.00 84.06 96 ALA A C 1
ATOM 761 O O . ALA A 1 96 ? -5.990 -9.662 9.394 1.00 84.06 96 ALA A O 1
#

Solvent-accessible surface area (backbone atoms only — not compa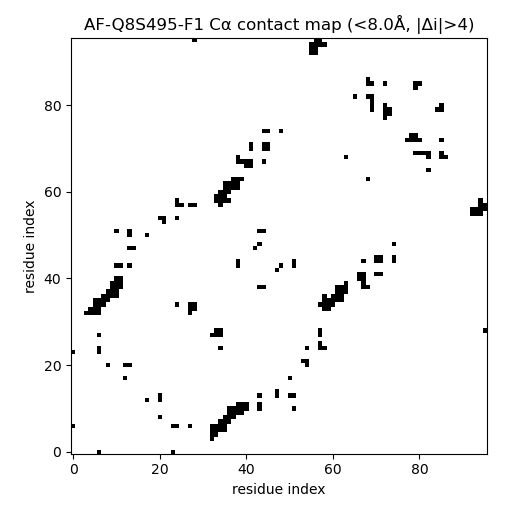rable to full-atom values): 5401 Å² total; per-residue (Å²): 116,86,89,55,61,69,44,78,44,57,36,67,46,58,82,77,46,44,67,60,53,44,54,52,24,49,53,20,57,81,65,80,32,46,20,31,40,27,47,74,41,43,64,37,37,67,77,39,37,67,66,51,60,70,39,47,33,36,48,76,45,82,42,69,54,69,66,32,49,37,39,37,27,54,68,71,68,44,97,60,76,54,61,68,61,45,49,53,55,60,71,66,51,71,70,113

InterPro domains:
  IPR001805 Adenosine kinase [PTHR45769] (1-96)
  IPR011611 Carbohydrate kinase PfkB [PF00294] (1-89)
  IPR029056 Ribokinase-like [G3DSA:3.40.1190.20] (1-96)
  IPR029056 Ribokinase-like [SSF53613] (4-93)

pLDDT: mean 97.73, std 1.91, range [84.06, 98.75]

Radius of gyration: 12.92 Å; Cα contacts (8 Å, |Δi|>4): 138; chains: 1; bounding box: 27×22×35 Å

Sequence (96 aa):
VEKAKFLYSAGFFLTVSPESMLTVAKHAAETGKYYMINLAAPFICQFFKDPLLKLFPYVDFIFGNESEARTFAQVQGWETEDTKVIAVKMAALPKA

Nearest PDB structures (foldseek):
  4o1l-assembly3_B  TM=9.994E-01  e=6.118E-10  Homo sapiens
  4o1l-assembly2_A  TM=9.984E-01  e=6.907E-10  Homo sapiens
  5kb5-assembly1_A  TM=9.945E-01  e=6.118E-10  Mus musculus
  3loo-assembly1_A  TM=9.946E-01  e=2.469E-09  Anopheles gambiae
  3loo-assembly2_B  TM=9.960E-01  e=9.376E-09  Anopheles gambiae